Protein AF-A0A2D4NAU7-F1 (afdb_monomer_lite)

Organism: NCBI:txid129469

Radius of gyration: 19.24 Å; chains: 1; bounding box: 48×28×52 Å

Foldseek 3Di:
DVVVVVCVVVVPDDDPCNVVDDCVNDLADDLPPDPQLVVLLVVLVVVCVVVVHDDDDSVVVCVDPLNVQLSVLVRCCGNVHDDPVSVVSNVVSVCVSNVPPDD

Secondary structure (DSSP, 8-state):
-HHHHHHHHHTT---GGGGG--TTT-SS---TT-HHHHHHHHHHHHHHHHHTPPP--HHHHHHSHHHHHHHHHHHHHHHT---HHHHHHHHHHHHHHTT----

Sequence (103 aa):
MYLLTVLFHESWKMEPWEKEITEADMLEYVWENSVSERSALKTLLQIRAAEKAEEMSREELLASEVMQDYKKSVVLLKNEGETEKNLLAYKNSVKRLLNIQGL

pLDDT: mean 94.07, std 7.25, range [44.19, 98.31]

Structure (mmCIF, N/CA/C/O backbone):
data_AF-A0A2D4NAU7-F1
#
_entry.id   AF-A0A2D4NAU7-F1
#
loop_
_atom_site.group_PDB
_atom_site.id
_atom_site.type_symbol
_atom_site.label_atom_id
_atom_site.label_alt_id
_atom_site.label_comp_id
_atom_site.label_asym_id
_atom_site.label_entity_id
_atom_site.label_seq_id
_atom_site.pdbx_PDB_ins_code
_atom_site.Cartn_x
_atom_site.Cartn_y
_atom_site.Cartn_z
_atom_site.occupancy
_atom_site.B_iso_or_equiv
_atom_site.auth_seq_id
_atom_site.auth_comp_id
_atom_site.auth_asym_id
_atom_site.auth_atom_id
_atom_site.pdbx_PDB_model_num
ATOM 1 N N . MET A 1 1 ? 29.140 3.423 -29.238 1.00 80.38 1 MET A N 1
ATOM 2 C CA . MET A 1 1 ? 28.614 4.558 -28.445 1.00 80.38 1 MET A CA 1
ATOM 3 C C . MET A 1 1 ? 27.261 5.090 -28.894 1.00 80.38 1 MET A C 1
ATOM 5 O O . MET A 1 1 ? 26.572 5.636 -28.055 1.00 80.38 1 MET A O 1
ATOM 9 N N . TYR A 1 2 ? 26.820 4.856 -30.133 1.00 96.06 2 TYR A N 1
ATOM 10 C CA . TYR A 1 2 ? 25.512 5.315 -30.621 1.00 96.06 2 TYR A CA 1
ATOM 11 C C . TYR A 1 2 ? 24.299 4.870 -29.772 1.00 96.06 2 TYR A C 1
ATOM 13 O O . TYR A 1 2 ? 23.518 5.714 -29.353 1.00 96.06 2 TYR A O 1
ATOM 21 N N . LEU A 1 3 ? 24.160 3.572 -29.463 1.00 97.88 3 LEU A N 1
ATOM 22 C CA . LEU A 1 3 ? 22.960 3.046 -28.786 1.00 97.88 3 LEU A CA 1
ATOM 23 C C . LEU A 1 3 ? 22.719 3.647 -27.395 1.00 97.88 3 LEU A C 1
ATOM 25 O O . LEU A 1 3 ? 21.597 4.025 -27.083 1.00 97.88 3 LEU A O 1
ATOM 29 N N . LEU A 1 4 ? 23.771 3.783 -26.583 1.00 97.88 4 LEU A N 1
ATOM 30 C CA . LEU A 1 4 ? 23.663 4.402 -25.260 1.00 97.88 4 LEU A CA 1
ATOM 31 C C . LEU A 1 4 ? 23.215 5.866 -25.368 1.00 97.88 4 LEU A C 1
ATOM 33 O O . LEU A 1 4 ? 22.357 6.303 -24.611 1.00 97.88 4 LEU A O 1
ATOM 37 N N . THR A 1 5 ? 23.769 6.608 -26.330 1.00 97.75 5 THR A N 1
ATOM 38 C CA . THR A 1 5 ? 23.414 8.011 -26.565 1.00 97.75 5 THR A CA 1
ATOM 39 C C . THR A 1 5 ? 21.966 8.169 -27.020 1.00 97.75 5 THR A C 1
ATOM 41 O O . THR A 1 5 ? 21.303 9.101 -26.579 1.00 97.75 5 THR A O 1
ATOM 44 N N . VAL A 1 6 ? 21.458 7.282 -27.880 1.00 98.00 6 VAL A N 1
ATOM 45 C CA . VAL A 1 6 ? 20.051 7.328 -28.310 1.00 98.00 6 VAL A CA 1
ATOM 46 C C . VAL A 1 6 ? 19.124 7.008 -27.141 1.00 98.00 6 VAL A C 1
ATOM 48 O O . VAL A 1 6 ? 18.235 7.802 -26.859 1.00 98.00 6 VAL A O 1
ATOM 51 N N . LEU A 1 7 ? 19.375 5.916 -26.409 1.00 98.06 7 LEU A N 1
ATOM 52 C CA . LEU A 1 7 ? 18.565 5.542 -25.243 1.00 98.06 7 LEU A CA 1
ATOM 53 C C . LEU A 1 7 ? 18.521 6.657 -24.196 1.00 98.06 7 LEU A C 1
ATOM 55 O O . LEU A 1 7 ? 17.452 6.957 -23.680 1.00 98.06 7 LEU A O 1
ATOM 59 N N . PHE A 1 8 ? 19.662 7.297 -23.927 1.00 97.56 8 PHE A N 1
ATOM 60 C CA . PHE A 1 8 ? 19.725 8.418 -22.996 1.00 97.56 8 PHE A CA 1
ATOM 61 C C . PHE A 1 8 ? 18.875 9.606 -23.456 1.00 97.56 8 PHE A C 1
ATOM 63 O O . PHE A 1 8 ? 18.161 10.177 -22.651 1.00 97.56 8 PHE A O 1
ATOM 70 N N . HIS A 1 9 ? 18.924 10.009 -24.727 1.00 97.75 9 HIS A N 1
ATOM 71 C CA . HIS A 1 9 ? 18.120 11.154 -25.166 1.00 97.75 9 HIS A CA 1
ATOM 72 C C . HIS A 1 9 ? 16.626 10.833 -25.249 1.00 97.75 9 HIS A C 1
ATOM 74 O O . HIS A 1 9 ? 15.815 11.704 -24.945 1.00 97.75 9 HIS A O 1
ATOM 80 N N . GLU A 1 10 ? 16.261 9.615 -25.655 1.00 97.62 10 GLU A N 1
ATOM 81 C CA . GLU A 1 10 ? 14.855 9.211 -25.741 1.00 97.62 10 GLU A CA 1
ATOM 82 C C . GLU A 1 10 ? 14.232 8.991 -24.356 1.00 97.62 10 GLU A C 1
ATOM 84 O O . GLU A 1 10 ? 13.078 9.342 -24.169 1.00 97.62 10 GLU A O 1
ATOM 89 N N . SER A 1 11 ? 14.982 8.532 -23.344 1.00 96.75 11 SER A N 1
ATOM 90 C CA . SER A 1 11 ? 14.430 8.324 -21.992 1.00 96.75 11 SER A CA 1
ATOM 91 C C . SER A 1 11 ? 14.045 9.611 -21.250 1.00 96.75 11 SER A C 1
ATOM 93 O O . SER A 1 11 ? 13.439 9.542 -20.186 1.00 96.75 11 SER A O 1
ATOM 95 N N . TRP A 1 12 ? 14.469 10.779 -21.743 1.00 97.12 12 TRP A N 1
ATOM 96 C CA . TRP A 1 12 ? 14.134 12.090 -21.170 1.00 97.12 12 TRP A CA 1
ATOM 97 C C . TRP A 1 12 ? 12.997 12.797 -21.912 1.00 97.12 12 TRP A C 1
ATOM 99 O O . TRP A 1 12 ? 12.527 13.842 -21.456 1.00 97.12 12 TRP A O 1
ATOM 109 N N . LYS A 1 13 ? 12.571 12.268 -23.062 1.00 97.38 13 LYS A N 1
ATOM 110 C CA . LYS A 1 13 ? 11.409 12.775 -23.788 1.00 97.38 13 LYS A CA 1
ATOM 111 C C . LYS A 1 13 ? 10.183 12.038 -23.273 1.00 97.38 13 LYS A C 1
ATOM 113 O O . LYS A 1 13 ? 10.213 10.822 -23.181 1.00 97.38 13 LYS A O 1
ATOM 118 N N . MET A 1 14 ? 9.136 12.790 -22.945 1.00 96.88 14 MET A N 1
ATOM 119 C CA . MET A 1 14 ? 7.843 12.221 -22.581 1.00 96.88 14 MET A CA 1
ATOM 120 C C . MET A 1 14 ? 6.906 12.338 -23.775 1.00 96.88 14 MET A C 1
ATOM 122 O O . MET A 1 14 ? 6.549 13.445 -24.191 1.00 96.88 14 MET A O 1
ATOM 126 N N . GLU A 1 15 ? 6.495 11.200 -24.304 1.00 97.31 15 GLU A N 1
ATOM 127 C CA . GLU A 1 15 ? 5.540 11.123 -25.396 1.00 97.31 15 GLU A CA 1
ATOM 128 C C . GLU A 1 15 ? 4.087 11.174 -24.878 1.00 97.31 15 GLU A C 1
ATOM 130 O O . GLU A 1 15 ? 3.811 10.831 -23.725 1.00 97.31 15 GLU A O 1
ATOM 135 N N . PRO A 1 16 ? 3.103 11.590 -25.700 1.00 97.38 16 PRO A N 1
ATOM 136 C CA . PRO A 1 16 ? 1.713 11.721 -25.254 1.00 97.38 16 PRO A CA 1
ATOM 137 C C . PRO A 1 16 ? 1.105 10.435 -24.676 1.00 97.38 16 PRO A C 1
ATOM 139 O O . PRO A 1 16 ? 0.318 10.516 -23.732 1.00 97.38 16 PRO A O 1
ATOM 142 N N . TRP A 1 17 ? 1.485 9.275 -25.220 1.00 96.25 17 TRP A N 1
ATOM 143 C CA . TRP A 1 17 ? 0.973 7.962 -24.818 1.00 96.25 17 TRP A CA 1
ATOM 144 C C . TRP A 1 17 ? 1.501 7.501 -23.452 1.00 96.25 17 TRP A C 1
ATOM 146 O O . TRP A 1 17 ? 0.867 6.671 -22.812 1.00 96.25 17 TRP A O 1
ATOM 156 N N . GLU A 1 18 ? 2.598 8.067 -22.938 1.00 95.25 18 GLU A N 1
ATOM 157 C CA . GLU A 1 18 ? 3.102 7.730 -21.595 1.00 95.25 18 GLU A CA 1
ATOM 158 C C . GLU A 1 18 ? 2.131 8.155 -20.483 1.00 95.25 18 GLU A C 1
ATOM 160 O O . GLU A 1 18 ? 2.171 7.629 -19.373 1.00 95.25 18 GLU A O 1
ATOM 165 N N . LYS A 1 19 ? 1.198 9.068 -20.782 1.00 95.19 19 LYS A N 1
ATOM 166 C CA . LYS A 1 19 ? 0.108 9.446 -19.868 1.00 95.19 19 LYS A CA 1
ATOM 167 C C . LYS A 1 19 ? -0.983 8.382 -19.758 1.00 95.19 19 LYS A C 1
ATOM 169 O O . LYS A 1 19 ? -1.812 8.470 -18.858 1.00 95.19 19 LYS A O 1
ATOM 174 N N . GLU A 1 20 ? -1.004 7.417 -20.672 1.00 95.69 20 GLU A N 1
ATOM 175 C CA . GLU A 1 20 ? -1.960 6.308 -20.692 1.00 95.69 20 GLU A CA 1
ATOM 176 C C . GLU A 1 20 ? -1.471 5.107 -19.862 1.00 95.69 20 GLU A C 1
ATOM 178 O O . GLU A 1 20 ? -2.135 4.073 -19.840 1.00 95.69 20 GLU A O 1
ATOM 183 N N . ILE A 1 21 ? -0.334 5.245 -19.161 1.00 93.31 21 ILE A N 1
ATOM 184 C CA . ILE A 1 21 ? 0.220 4.219 -18.275 1.00 93.31 21 ILE A CA 1
ATOM 185 C C . ILE A 1 21 ? -0.805 3.784 -17.219 1.00 93.31 21 ILE A C 1
ATOM 187 O O . ILE A 1 21 ? -1.436 4.605 -16.545 1.00 93.31 21 ILE A O 1
ATOM 191 N N . THR A 1 22 ? -0.981 2.475 -17.073 1.00 92.81 22 THR A N 1
ATOM 192 C CA . THR A 1 22 ? -1.928 1.890 -16.121 1.00 92.81 22 THR A CA 1
ATOM 193 C C . THR A 1 22 ? -1.222 1.413 -14.854 1.00 92.81 22 THR A C 1
ATOM 195 O O . THR A 1 22 ? -0.002 1.275 -14.812 1.00 92.81 22 THR A O 1
ATOM 198 N N . GLU A 1 23 ? -1.988 1.097 -13.803 1.00 90.56 23 GLU A N 1
ATOM 199 C CA . GLU A 1 23 ? -1.434 0.502 -12.574 1.00 90.56 23 GLU A CA 1
ATOM 200 C C . GLU A 1 23 ? -0.668 -0.810 -12.841 1.00 90.56 23 GLU A C 1
ATOM 202 O O . GLU A 1 23 ? 0.246 -1.140 -12.092 1.00 90.56 23 GLU A O 1
ATOM 207 N N . ALA A 1 24 ? -1.016 -1.550 -13.901 1.00 92.19 24 ALA A N 1
ATOM 208 C CA . ALA A 1 24 ? -0.353 -2.802 -14.266 1.00 92.19 24 ALA A CA 1
ATOM 209 C C . ALA A 1 24 ? 1.009 -2.595 -14.954 1.00 92.19 24 ALA A C 1
ATOM 211 O O . ALA A 1 24 ? 1.827 -3.513 -14.958 1.00 92.19 24 ALA A O 1
ATOM 212 N N . ASP A 1 25 ? 1.247 -1.408 -15.514 1.00 94.12 25 ASP A N 1
ATOM 213 C CA . ASP A 1 25 ? 2.499 -1.044 -16.185 1.00 94.12 25 ASP A CA 1
ATOM 214 C C . ASP A 1 25 ? 3.533 -0.463 -15.203 1.00 94.12 25 ASP A C 1
ATOM 216 O O . ASP A 1 25 ? 4.715 -0.339 -15.530 1.00 94.12 25 ASP A O 1
ATOM 220 N N . MET A 1 26 ? 3.098 -0.092 -13.994 1.00 93.12 26 MET A N 1
ATOM 221 C CA . MET A 1 26 ? 3.962 0.492 -12.971 1.00 93.12 26 MET A CA 1
ATOM 222 C C . MET A 1 26 ? 4.958 -0.542 -12.436 1.00 93.12 26 MET A C 1
ATOM 224 O O . MET A 1 26 ? 4.582 -1.614 -11.965 1.00 93.12 26 MET A O 1
ATOM 228 N N . LEU A 1 27 ? 6.244 -0.183 -12.450 1.00 93.25 27 LEU A N 1
ATOM 229 C CA . LEU A 1 27 ? 7.318 -1.014 -11.892 1.00 93.25 27 LEU A CA 1
ATOM 230 C C . LEU A 1 27 ? 7.285 -1.077 -10.362 1.00 93.25 27 LEU A C 1
ATOM 232 O O . LEU A 1 27 ? 7.764 -2.042 -9.769 1.00 93.25 27 LEU A O 1
ATOM 236 N N . GLU A 1 28 ? 6.729 -0.046 -9.733 1.00 95.50 28 GLU A N 1
ATOM 237 C CA . GLU A 1 28 ? 6.583 0.051 -8.290 1.00 95.50 28 GLU A CA 1
ATOM 238 C C . GLU A 1 28 ? 5.114 0.208 -7.925 1.00 95.50 28 GLU A C 1
ATOM 240 O O . GLU A 1 28 ? 4.346 0.930 -8.562 1.00 95.50 28 GLU A O 1
ATOM 245 N N . TYR A 1 29 ? 4.727 -0.439 -6.837 1.00 97.12 29 TYR A N 1
ATOM 246 C CA . TYR A 1 29 ? 3.451 -0.203 -6.202 1.00 97.12 29 TYR A CA 1
ATOM 247 C C . TYR A 1 29 ? 3.423 1.189 -5.571 1.00 97.12 29 TYR A C 1
ATOM 249 O O . TYR A 1 29 ? 4.205 1.500 -4.665 1.00 97.12 29 TYR A O 1
ATOM 257 N N . VAL A 1 30 ? 2.453 1.988 -6.008 1.00 96.31 30 VAL A N 1
ATOM 258 C CA . VAL A 1 30 ? 2.117 3.294 -5.440 1.00 96.31 30 VAL A CA 1
ATOM 259 C C . VAL A 1 30 ? 0.907 3.135 -4.523 1.00 96.31 30 VAL A C 1
ATOM 261 O O . VAL A 1 30 ? -0.087 2.496 -4.867 1.00 96.31 30 VAL A O 1
ATOM 264 N N . TRP A 1 31 ? 0.996 3.688 -3.315 1.00 96.94 31 TRP A N 1
ATOM 265 C CA . TRP A 1 31 ? -0.062 3.551 -2.316 1.00 96.94 31 TRP A CA 1
ATOM 266 C C . TRP A 1 31 ? -1.266 4.448 -2.614 1.00 96.94 31 TRP A C 1
ATOM 268 O O . TRP A 1 31 ? -2.410 4.046 -2.402 1.00 96.94 31 TRP A O 1
ATOM 278 N N . GLU A 1 32 ? -1.004 5.664 -3.073 1.00 95.12 32 GLU A N 1
ATOM 279 C CA . GLU A 1 32 ? -1.993 6.708 -3.299 1.00 95.12 32 GLU A CA 1
ATOM 280 C C . GLU A 1 32 ? -3.022 6.274 -4.352 1.00 95.12 32 GLU A C 1
ATOM 282 O O . GLU A 1 32 ? -2.668 5.826 -5.439 1.00 95.12 32 GLU A O 1
ATOM 287 N N . ASN A 1 33 ? -4.310 6.408 -4.028 1.00 91.69 33 ASN A N 1
ATOM 288 C CA . ASN A 1 33 ? -5.458 5.971 -4.839 1.00 91.69 33 ASN A CA 1
ATOM 289 C C . ASN A 1 33 ? -5.554 4.451 -5.084 1.00 91.69 33 ASN A C 1
ATOM 291 O O . ASN A 1 33 ? -6.475 3.984 -5.769 1.00 91.69 33 ASN A O 1
ATOM 295 N N . SER A 1 34 ? -4.687 3.657 -4.454 1.00 96.06 34 SER A N 1
ATOM 296 C CA . SER A 1 34 ? -4.706 2.202 -4.576 1.00 96.06 34 SER A CA 1
ATOM 297 C C . SER A 1 34 ? -5.990 1.576 -4.017 1.00 96.06 34 SER A C 1
ATOM 299 O O . SER A 1 34 ? -6.765 2.168 -3.252 1.00 96.06 34 SER A O 1
ATOM 301 N N . VAL A 1 35 ? -6.225 0.316 -4.383 1.00 96.31 35 VAL A N 1
ATOM 3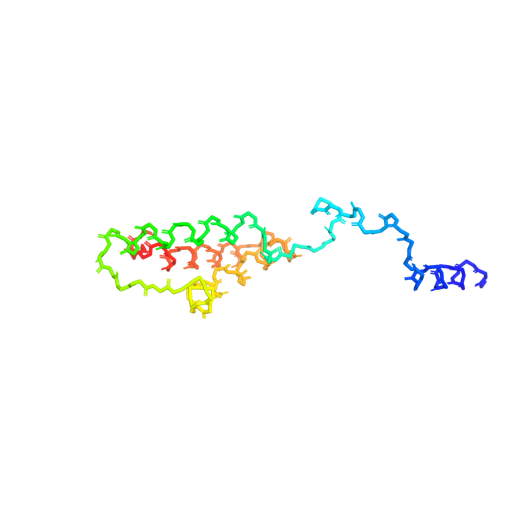02 C CA . VAL A 1 35 ? -7.309 -0.494 -3.805 1.00 96.31 35 VAL A CA 1
ATOM 303 C C . VAL A 1 35 ? -7.111 -0.689 -2.296 1.00 96.31 35 VAL A C 1
ATOM 305 O O . VAL A 1 35 ? -8.088 -0.667 -1.541 1.00 96.31 35 VAL A O 1
ATOM 308 N N . SER A 1 36 ? -5.863 -0.833 -1.841 1.00 97.19 36 SER A N 1
ATOM 309 C CA . SER A 1 36 ? -5.531 -1.042 -0.427 1.00 97.19 36 SER A CA 1
ATOM 310 C C . SER A 1 36 ? -5.868 0.177 0.430 1.00 97.19 36 SER A C 1
ATOM 312 O O . SER A 1 36 ? -6.465 0.008 1.492 1.00 97.19 36 SER A O 1
ATOM 314 N N . GLU A 1 37 ? -5.554 1.391 -0.042 1.00 97.62 37 GLU A N 1
ATOM 315 C CA . GLU A 1 37 ? -5.905 2.642 0.647 1.00 97.62 37 GLU A CA 1
ATOM 316 C C . GLU A 1 37 ? -7.422 2.753 0.824 1.00 97.62 37 GLU A C 1
ATOM 318 O O . GLU A 1 37 ? -7.920 2.901 1.942 1.00 97.62 37 GLU A O 1
ATOM 323 N N . ARG A 1 38 ? -8.168 2.615 -0.279 1.00 97.06 38 ARG A N 1
ATOM 324 C CA . ARG A 1 38 ? -9.634 2.727 -0.282 1.00 97.06 38 ARG A CA 1
ATOM 325 C C . ARG A 1 38 ? -10.290 1.695 0.632 1.00 97.06 38 ARG A C 1
ATOM 327 O O . ARG A 1 38 ? -11.234 2.020 1.353 1.00 97.06 38 ARG A O 1
ATOM 334 N N . SER A 1 39 ? -9.782 0.465 0.621 1.00 97.19 39 SER A N 1
ATOM 335 C CA . SER A 1 39 ? -10.305 -0.621 1.453 1.00 97.19 39 SER A CA 1
ATOM 336 C C . SER A 1 39 ? -10.029 -0.379 2.937 1.00 97.19 39 SER A C 1
ATOM 338 O O . SER A 1 39 ? -10.946 -0.493 3.747 1.00 97.19 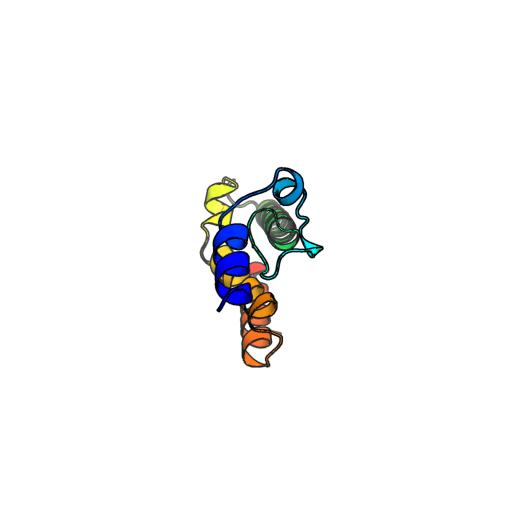39 SER A O 1
ATOM 340 N N . ALA A 1 40 ? -8.804 0.012 3.299 1.00 96.62 40 ALA A N 1
ATOM 341 C CA . ALA A 1 40 ? -8.443 0.304 4.685 1.00 96.62 40 ALA A CA 1
ATOM 342 C C . ALA A 1 40 ? -9.221 1.502 5.245 1.00 96.62 40 ALA A C 1
ATOM 344 O O . ALA A 1 40 ? -9.750 1.420 6.353 1.00 96.62 40 ALA A O 1
ATOM 345 N N . LEU A 1 41 ? -9.362 2.578 4.462 1.00 96.12 41 LEU A N 1
ATOM 346 C CA . LEU A 1 41 ? -10.175 3.737 4.836 1.00 96.12 41 LEU A CA 1
ATOM 347 C C . LEU A 1 41 ? -11.629 3.349 5.104 1.00 96.12 41 LEU A C 1
ATOM 349 O O . LEU A 1 41 ? -12.180 3.703 6.145 1.00 96.12 41 LEU A O 1
ATOM 353 N N . LYS A 1 42 ? -12.242 2.586 4.193 1.00 95.88 42 LYS A N 1
ATOM 354 C CA . LYS A 1 42 ? -13.621 2.115 4.356 1.00 95.88 42 LYS A CA 1
ATOM 355 C C . LYS A 1 42 ? -13.788 1.292 5.635 1.00 95.88 42 LYS A C 1
ATOM 357 O O . LYS A 1 42 ? -14.748 1.508 6.369 1.00 95.88 42 LYS A O 1
ATOM 362 N N . THR A 1 43 ? -12.861 0.378 5.910 1.00 95.44 43 THR A N 1
ATOM 363 C CA . THR A 1 43 ? -12.897 -0.460 7.115 1.00 95.44 43 THR A CA 1
ATOM 364 C C . THR A 1 43 ? -12.760 0.371 8.391 1.00 95.44 43 THR A C 1
ATOM 366 O O . THR A 1 43 ? -13.548 0.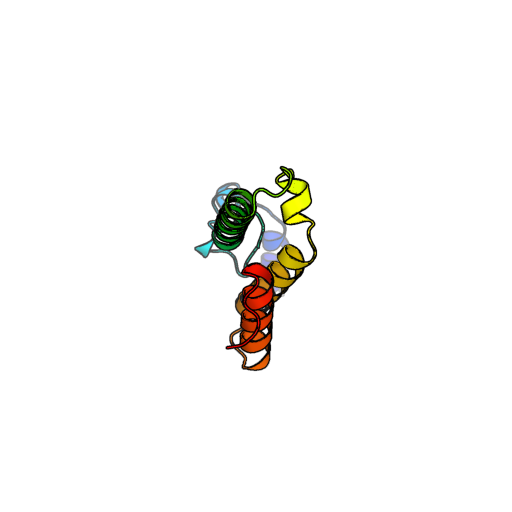189 9.314 1.00 95.44 43 THR A O 1
ATOM 369 N N . LEU A 1 44 ? -11.826 1.326 8.440 1.00 93.81 44 LEU A N 1
ATOM 370 C CA . LEU A 1 44 ? -11.655 2.202 9.606 1.00 93.81 44 LEU A CA 1
ATOM 371 C C . LEU A 1 44 ? -12.889 3.065 9.878 1.00 93.81 44 LEU A C 1
ATOM 373 O O . LEU A 1 44 ? -13.294 3.204 11.031 1.00 93.81 44 LEU A O 1
ATOM 377 N N . LEU A 1 45 ? -13.518 3.604 8.829 1.00 93.00 45 LEU A N 1
ATOM 378 C CA . LEU A 1 45 ? -14.772 4.350 8.961 1.00 93.00 45 LEU A CA 1
ATOM 379 C C . LEU A 1 45 ? -15.883 3.480 9.565 1.00 93.00 45 LEU A C 1
ATOM 381 O O . LEU A 1 45 ? -16.610 3.933 10.446 1.00 93.00 45 LEU A O 1
ATOM 385 N N . GLN A 1 46 ? -15.990 2.218 9.139 1.00 93.19 46 GLN A N 1
ATOM 386 C CA . GLN A 1 46 ? -16.976 1.280 9.683 1.00 93.19 46 GLN A CA 1
ATOM 387 C C . GLN A 1 46 ? -16.704 0.913 11.145 1.00 93.19 46 GLN A C 1
ATOM 389 O O . GLN A 1 46 ? -17.641 0.901 11.942 1.00 93.19 46 GLN A O 1
ATOM 394 N N . ILE A 1 47 ? -15.444 0.647 11.507 1.00 91.44 47 ILE A N 1
ATOM 395 C CA . ILE A 1 47 ? -15.047 0.352 12.894 1.00 91.44 47 ILE A CA 1
ATOM 396 C C . ILE A 1 47 ? -15.441 1.515 13.805 1.00 91.44 47 ILE A C 1
ATOM 398 O O . ILE A 1 47 ? -16.120 1.320 14.808 1.00 91.44 47 ILE A O 1
ATOM 402 N N . ARG A 1 48 ? -15.108 2.744 13.410 1.00 90.31 48 ARG A N 1
ATOM 403 C CA . ARG A 1 48 ? -15.403 3.937 14.210 1.00 90.31 48 ARG A CA 1
ATOM 404 C C . ARG A 1 48 ? -16.887 4.227 14.347 1.00 90.31 48 ARG A C 1
ATOM 406 O O . ARG A 1 48 ? -17.335 4.590 15.433 1.00 90.31 48 ARG A O 1
ATOM 413 N N . ALA A 1 49 ? -17.654 4.019 13.278 1.00 91.06 49 ALA A N 1
ATOM 414 C CA . ALA A 1 49 ? -19.107 4.109 13.336 1.00 91.06 49 ALA A CA 1
ATOM 415 C C . ALA A 1 49 ? -19.698 3.082 14.321 1.00 91.06 49 ALA A C 1
ATOM 417 O O . ALA A 1 49 ? -20.607 3.413 15.082 1.00 91.06 49 ALA A O 1
ATOM 418 N N . ALA A 1 50 ? -19.161 1.855 14.356 1.00 91.88 50 ALA A N 1
ATOM 419 C CA . ALA A 1 50 ? -19.576 0.827 15.311 1.00 91.88 50 ALA A CA 1
ATOM 420 C C . ALA A 1 50 ? -19.179 1.170 16.761 1.00 91.88 50 ALA A C 1
ATOM 422 O O . ALA A 1 50 ? -19.951 0.919 17.687 1.00 91.88 50 ALA A O 1
ATOM 423 N N . GLU A 1 51 ? -18.015 1.792 16.956 1.00 90.94 51 GLU A N 1
ATOM 424 C CA . GLU A 1 51 ? -17.506 2.242 18.259 1.00 90.94 51 GLU A CA 1
ATOM 425 C C . GLU A 1 51 ? -18.141 3.556 18.751 1.00 90.94 51 GLU A C 1
ATOM 427 O O . GLU A 1 51 ? -17.890 3.965 19.883 1.00 90.94 51 GLU A O 1
ATOM 432 N N . LYS A 1 52 ? -18.987 4.212 17.937 1.00 90.56 52 LYS A N 1
ATOM 433 C CA . LYS A 1 52 ? -19.535 5.559 18.197 1.00 90.56 52 LYS A CA 1
ATOM 434 C C . LYS A 1 52 ? -18.438 6.596 18.487 1.00 90.56 52 LYS A C 1
ATOM 436 O O . LYS A 1 52 ? -18.628 7.490 19.311 1.00 90.56 52 LYS A O 1
ATOM 441 N N . ALA A 1 53 ? -17.289 6.446 17.830 1.00 86.56 53 ALA A N 1
ATOM 442 C CA . ALA A 1 53 ? -16.185 7.390 17.921 1.00 86.56 53 ALA A CA 1
ATOM 443 C C . ALA A 1 53 ? -16.523 8.707 17.200 1.00 86.56 53 ALA A C 1
ATOM 445 O O . ALA A 1 53 ? -17.418 8.755 16.354 1.00 86.56 53 ALA A O 1
ATOM 446 N N . GLU A 1 54 ? -15.792 9.769 17.534 1.00 86.94 54 GLU A N 1
ATOM 447 C CA . GLU A 1 54 ? -15.931 11.073 16.884 1.00 86.94 54 GLU A CA 1
ATOM 448 C C . GLU A 1 54 ? -15.610 10.982 15.383 1.00 86.94 54 GLU A C 1
ATOM 450 O O . GLU A 1 54 ? -14.727 10.222 14.958 1.00 86.94 54 GLU A O 1
ATOM 455 N N . GLU A 1 55 ? -16.355 11.735 14.571 1.00 84.69 55 GLU A N 1
ATOM 456 C CA . GLU A 1 55 ? -16.086 11.819 13.139 1.00 84.69 55 GLU A CA 1
ATOM 457 C C . GLU A 1 55 ? -14.702 12.431 12.919 1.00 84.69 55 GLU A C 1
ATOM 459 O O . GLU A 1 55 ? -14.384 13.495 13.441 1.00 84.69 55 GLU A O 1
ATOM 464 N N . MET A 1 56 ? -13.875 11.750 12.127 1.00 88.00 56 MET A N 1
ATOM 465 C CA . MET A 1 56 ? -12.604 12.293 11.658 1.00 88.00 56 MET A CA 1
ATOM 466 C C . MET A 1 56 ? -12.636 12.399 10.144 1.00 88.00 56 MET A C 1
ATOM 468 O O . MET A 1 56 ? -13.239 11.570 9.453 1.00 88.00 56 MET A O 1
ATOM 472 N N . SER A 1 57 ? -11.949 13.412 9.637 1.00 91.19 57 SER A N 1
ATOM 473 C CA . SER A 1 57 ? -11.789 13.618 8.206 1.00 91.19 57 SER A CA 1
ATOM 474 C C . SER A 1 57 ? -10.970 12.493 7.567 1.00 91.19 57 SER A C 1
ATOM 476 O O . SER A 1 57 ? -10.229 11.749 8.226 1.00 91.19 57 SER A O 1
ATOM 478 N N . ARG A 1 58 ? -11.085 12.367 6.241 1.00 90.31 58 ARG A N 1
ATOM 479 C CA . ARG A 1 58 ? -10.292 11.403 5.469 1.00 90.31 58 ARG A CA 1
ATOM 480 C C . ARG A 1 58 ? -8.798 11.664 5.655 1.00 90.31 58 ARG A C 1
ATOM 482 O O . ARG A 1 58 ? -8.025 10.719 5.781 1.00 90.31 58 ARG A O 1
ATOM 489 N N . GLU A 1 59 ? -8.405 12.929 5.668 1.00 92.75 59 GLU A N 1
ATOM 490 C CA . GLU A 1 59 ? -7.025 13.388 5.771 1.00 92.75 59 GLU A CA 1
ATOM 491 C C . GLU A 1 59 ? -6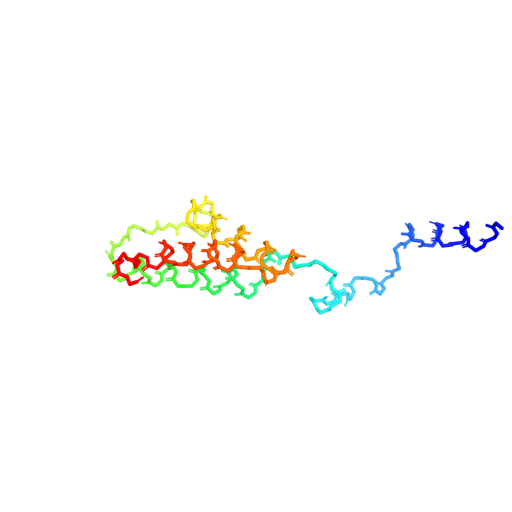.418 12.991 7.119 1.00 92.75 59 GLU A C 1
ATOM 493 O O . GLU A 1 59 ? -5.309 12.463 7.167 1.00 92.75 59 GLU A O 1
ATOM 498 N N . GLU A 1 60 ? -7.169 13.153 8.209 1.00 93.44 60 GLU A N 1
ATOM 499 C CA . GLU A 1 60 ? -6.720 12.747 9.541 1.00 93.44 60 GLU A CA 1
ATOM 500 C C . GLU A 1 60 ? -6.619 11.222 9.679 1.00 93.44 60 GLU A C 1
ATOM 502 O O . GLU A 1 60 ? -5.676 10.711 10.285 1.00 93.44 60 GLU A O 1
ATOM 507 N N . LEU A 1 61 ? -7.558 10.470 9.092 1.00 93.12 61 LEU A N 1
ATOM 508 C CA . LEU A 1 61 ? -7.485 9.006 9.046 1.00 93.12 61 LEU A CA 1
ATOM 509 C C . LEU A 1 61 ? -6.263 8.528 8.260 1.00 93.12 61 LEU A C 1
ATOM 511 O O . LEU A 1 61 ? -5.565 7.615 8.705 1.00 93.12 61 LEU A O 1
ATOM 515 N N . LEU A 1 62 ? -5.979 9.159 7.119 1.00 94.00 62 LEU A N 1
ATOM 516 C CA . LEU A 1 62 ? -4.786 8.882 6.325 1.00 94.00 62 LEU A CA 1
ATOM 517 C C . LEU A 1 62 ? -3.499 9.219 7.082 1.00 94.00 62 LEU A C 1
ATOM 519 O O . LEU A 1 62 ? -2.533 8.464 6.989 1.00 94.00 62 LEU A O 1
ATOM 523 N N . ALA A 1 63 ? -3.486 10.308 7.850 1.00 94.94 63 ALA A N 1
ATOM 524 C CA . ALA A 1 63 ? -2.342 10.732 8.654 1.00 94.94 63 ALA A CA 1
ATOM 525 C C . ALA A 1 63 ? -2.158 9.926 9.954 1.00 94.94 63 ALA A C 1
ATOM 527 O O . ALA A 1 63 ? -1.117 10.046 10.599 1.00 94.94 63 ALA A O 1
ATOM 528 N N . SER A 1 64 ? -3.137 9.106 10.348 1.00 95.19 64 SER A N 1
ATOM 529 C CA . SER A 1 64 ? -3.058 8.309 11.575 1.00 95.19 64 SER A CA 1
ATOM 530 C C . SER A 1 64 ? -1.888 7.317 11.549 1.00 95.19 64 SER A C 1
ATOM 532 O O . SER A 1 64 ? -1.593 6.703 10.521 1.00 95.19 64 SER A O 1
ATOM 534 N N . GLU A 1 65 ? -1.246 7.111 12.702 1.00 95.88 65 GLU A N 1
ATOM 535 C CA . GLU A 1 65 ? -0.108 6.188 12.850 1.00 95.88 65 GLU A CA 1
ATOM 536 C C . GLU A 1 65 ? -0.451 4.774 12.358 1.00 95.88 65 GLU A C 1
ATOM 538 O O . GLU A 1 65 ? 0.306 4.151 11.618 1.00 95.88 65 GLU A O 1
ATOM 543 N N . VAL A 1 66 ? -1.649 4.301 12.700 1.00 95.06 66 VAL A N 1
ATOM 544 C CA . VAL A 1 66 ? -2.147 2.976 12.324 1.00 95.06 66 VAL A CA 1
ATOM 545 C C . VAL A 1 66 ? -2.268 2.824 10.803 1.00 95.06 66 VAL A C 1
ATOM 547 O O . VAL A 1 66 ? -1.920 1.773 10.260 1.00 95.06 66 VAL A O 1
ATOM 550 N N . MET A 1 67 ? -2.714 3.873 10.100 1.00 96.56 67 MET A N 1
ATOM 551 C CA . MET A 1 67 ? -2.766 3.871 8.637 1.00 96.56 67 MET A CA 1
ATOM 552 C C . MET A 1 67 ? -1.369 3.939 8.021 1.00 96.56 67 MET A C 1
ATOM 554 O O . MET A 1 67 ? -1.093 3.216 7.065 1.00 96.56 67 MET A O 1
ATOM 558 N N . GLN A 1 68 ? -0.476 4.771 8.562 1.00 97.94 68 GLN A N 1
ATOM 559 C CA . GLN A 1 68 ? 0.893 4.890 8.053 1.00 97.94 68 GLN A CA 1
ATOM 560 C C . GLN A 1 68 ? 1.677 3.584 8.203 1.00 97.94 68 GLN A C 1
ATOM 562 O O . GLN A 1 68 ? 2.384 3.173 7.281 1.00 97.94 68 GLN A O 1
ATOM 567 N N . ASP A 1 69 ? 1.491 2.879 9.315 1.00 97.50 69 ASP A N 1
ATOM 568 C CA . ASP A 1 69 ? 2.109 1.577 9.541 1.00 97.50 69 ASP A CA 1
ATOM 569 C C . ASP A 1 69 ? 1.591 0.513 8.572 1.00 97.50 69 ASP A C 1
ATOM 571 O O . ASP A 1 69 ? 2.377 -0.268 8.023 1.00 97.50 69 ASP A O 1
ATOM 575 N N . TYR A 1 70 ? 0.280 0.501 8.319 1.00 98.19 70 TYR A N 1
ATOM 576 C CA . TYR A 1 70 ? -0.316 -0.380 7.319 1.00 98.19 70 TYR A CA 1
ATOM 577 C C . TYR A 1 70 ? 0.206 -0.058 5.914 1.00 98.19 70 TYR A C 1
ATOM 579 O O . TYR A 1 70 ? 0.748 -0.950 5.256 1.00 98.19 70 TYR A O 1
ATOM 587 N N . LYS A 1 71 ? 0.157 1.218 5.499 1.00 98.25 71 LYS A N 1
ATOM 588 C CA . LYS A 1 71 ? 0.717 1.719 4.232 1.00 98.25 71 LYS A CA 1
ATOM 589 C C . LYS A 1 71 ? 2.151 1.241 4.038 1.00 98.25 71 LYS A C 1
ATOM 591 O O . LYS A 1 71 ? 2.458 0.614 3.025 1.00 98.25 71 LYS A O 1
ATOM 596 N N . LYS A 1 72 ? 3.024 1.499 5.016 1.00 98.31 72 LYS A N 1
ATOM 597 C CA . LYS A 1 72 ? 4.441 1.126 4.952 1.00 98.31 72 LYS A CA 1
ATOM 598 C C . LYS A 1 72 ? 4.613 -0.377 4.762 1.00 98.31 72 LYS A C 1
ATOM 600 O O . LYS A 1 72 ? 5.412 -0.794 3.931 1.00 98.31 72 LYS A O 1
ATOM 605 N N . SER A 1 73 ? 3.855 -1.189 5.498 1.00 98.25 73 SER A N 1
ATOM 606 C CA . SER A 1 73 ? 3.943 -2.646 5.381 1.00 98.25 73 SER A CA 1
ATOM 607 C C . SER A 1 73 ? 3.497 -3.170 4.011 1.00 98.25 73 SER A C 1
ATOM 609 O O . SER A 1 73 ? 4.133 -4.074 3.476 1.00 98.25 73 SER A O 1
ATOM 611 N N . VAL A 1 74 ? 2.457 -2.576 3.414 1.00 98.25 74 VAL A N 1
ATOM 612 C CA . VAL A 1 74 ? 1.960 -2.951 2.082 1.00 98.25 74 VAL A CA 1
ATOM 613 C C . VAL A 1 74 ? 2.958 -2.565 0.999 1.00 98.25 74 VAL A C 1
ATOM 615 O O . VAL A 1 74 ? 3.257 -3.388 0.139 1.00 98.25 74 VAL A O 1
ATOM 618 N N . VAL A 1 75 ? 3.496 -1.343 1.055 1.00 98.12 75 VAL A N 1
ATOM 619 C CA . VAL A 1 75 ? 4.502 -0.867 0.093 1.00 98.12 75 VAL A CA 1
ATOM 620 C C . VAL A 1 75 ? 5.748 -1.752 0.145 1.00 98.12 75 VAL A C 1
ATOM 622 O O . VAL A 1 75 ? 6.202 -2.216 -0.897 1.00 98.12 75 VAL A O 1
ATOM 625 N N . LEU A 1 76 ? 6.246 -2.067 1.347 1.00 97.88 76 LEU A N 1
ATOM 626 C CA . LEU A 1 76 ? 7.367 -2.997 1.526 1.00 97.88 76 LEU A CA 1
ATOM 627 C C . LEU A 1 76 ? 7.059 -4.376 0.935 1.00 97.88 76 LEU A C 1
ATOM 629 O O . LEU A 1 76 ? 7.866 -4.919 0.189 1.00 97.88 76 LEU A O 1
ATOM 633 N N . LEU A 1 77 ? 5.884 -4.937 1.232 1.00 97.94 77 LEU A N 1
ATOM 634 C CA . LEU A 1 77 ? 5.494 -6.256 0.737 1.00 97.94 77 LEU A CA 1
ATOM 635 C C . LEU A 1 77 ? 5.414 -6.302 -0.796 1.00 97.94 77 LEU A C 1
ATOM 637 O O . LEU A 1 77 ? 5.823 -7.289 -1.401 1.00 97.94 77 LEU A O 1
ATOM 641 N N . LYS A 1 78 ? 4.885 -5.245 -1.422 1.00 97.19 78 LYS A N 1
ATOM 642 C CA . LYS A 1 78 ? 4.691 -5.179 -2.874 1.00 97.19 78 LYS A CA 1
ATOM 643 C C . LYS A 1 78 ? 5.974 -4.876 -3.644 1.00 97.19 78 LYS A C 1
ATOM 645 O O . LYS A 1 78 ? 6.169 -5.474 -4.695 1.00 97.19 78 LYS A O 1
ATOM 650 N N . ASN A 1 79 ? 6.833 -4.000 -3.122 1.00 97.69 79 ASN A N 1
ATOM 651 C CA . ASN A 1 79 ? 8.026 -3.537 -3.839 1.00 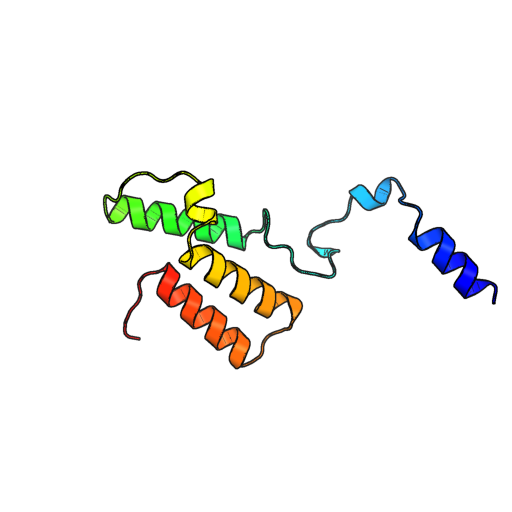97.69 79 ASN A CA 1
ATOM 652 C C . ASN A 1 79 ? 9.279 -4.345 -3.496 1.00 97.69 79 ASN A C 1
ATOM 654 O O . ASN A 1 79 ? 10.093 -4.614 -4.372 1.00 97.69 79 ASN A O 1
ATOM 658 N N . GLU A 1 80 ? 9.438 -4.760 -2.236 1.00 96.75 80 GLU A N 1
ATOM 659 C CA . GLU A 1 80 ? 10.605 -5.537 -1.784 1.00 96.75 80 GLU A CA 1
ATOM 660 C C . GLU A 1 80 ? 10.327 -7.048 -1.723 1.00 96.75 80 GLU A C 1
ATOM 662 O O . GLU A 1 80 ? 11.242 -7.848 -1.525 1.00 96.75 80 GLU A O 1
ATOM 667 N N . GLY A 1 81 ? 9.067 -7.449 -1.907 1.00 95.75 81 GLY A N 1
ATOM 668 C CA . GLY A 1 81 ? 8.645 -8.840 -2.015 1.00 95.75 81 GLY A CA 1
ATOM 669 C C . GLY A 1 81 ? 8.222 -9.504 -0.702 1.00 95.75 81 GLY A C 1
ATOM 670 O O . GLY A 1 81 ? 8.313 -8.961 0.407 1.00 95.75 81 GLY A O 1
ATOM 671 N N . GLU A 1 82 ? 7.740 -10.738 -0.851 1.00 96.88 82 GLU A N 1
ATOM 672 C CA . GLU A 1 82 ? 7.150 -11.548 0.216 1.00 96.88 82 GLU A CA 1
ATOM 673 C C . GLU A 1 82 ? 8.216 -12.296 1.024 1.00 96.88 82 GLU A C 1
ATOM 675 O O . GLU A 1 82 ? 8.466 -13.486 0.845 1.00 96.88 82 GLU A O 1
ATOM 680 N N . THR A 1 83 ? 8.859 -11.585 1.948 1.00 97.75 83 THR A N 1
ATOM 681 C CA . THR A 1 83 ? 9.735 -12.195 2.959 1.00 97.75 83 THR A CA 1
ATOM 682 C C . THR A 1 83 ? 8.970 -12.462 4.256 1.00 97.75 83 THR A C 1
ATOM 684 O O . THR A 1 83 ? 7.981 -11.788 4.549 1.00 97.75 83 THR A O 1
ATOM 687 N N . GLU A 1 84 ? 9.447 -13.393 5.091 1.00 97.81 84 GLU A N 1
ATOM 688 C CA . GLU A 1 84 ? 8.846 -13.665 6.411 1.00 97.81 84 GLU A CA 1
ATOM 689 C C . GLU A 1 84 ? 8.735 -12.389 7.261 1.00 97.81 84 GLU A C 1
ATOM 691 O O . GLU A 1 84 ? 7.696 -12.109 7.859 1.00 97.81 84 GLU A O 1
ATOM 696 N N . LYS A 1 85 ? 9.783 -11.558 7.242 1.00 97.81 85 LYS A N 1
ATOM 697 C CA . LYS A 1 85 ? 9.811 -10.257 7.915 1.00 97.81 85 LYS A CA 1
ATOM 698 C C . LYS A 1 85 ? 8.715 -9.321 7.394 1.00 97.81 85 LYS A C 1
ATOM 700 O O . LYS A 1 85 ? 8.016 -8.707 8.202 1.00 97.81 85 LYS A O 1
ATOM 705 N N . ASN A 1 86 ? 8.561 -9.205 6.074 1.00 98.06 86 ASN A N 1
ATOM 706 C CA . ASN A 1 86 ? 7.582 -8.303 5.460 1.00 98.06 86 ASN A CA 1
ATOM 707 C C . ASN A 1 86 ? 6.148 -8.783 5.716 1.00 98.06 86 ASN A C 1
ATOM 709 O O . ASN A 1 86 ? 5.286 -7.983 6.078 1.00 98.06 86 ASN A O 1
ATOM 713 N N . LEU A 1 87 ? 5.910 -10.095 5.636 1.00 98.19 87 LEU A N 1
ATOM 714 C CA . LEU A 1 87 ? 4.630 -10.710 5.988 1.00 98.19 87 LEU A CA 1
ATOM 715 C C . LEU A 1 87 ? 4.285 -10.503 7.467 1.00 98.19 87 LEU A C 1
ATOM 717 O O . LEU A 1 87 ? 3.140 -10.186 7.794 1.00 98.19 87 LEU A O 1
ATOM 721 N N . LEU A 1 88 ? 5.263 -10.626 8.368 1.00 97.56 88 LEU A N 1
ATOM 722 C CA . LEU A 1 88 ? 5.061 -10.378 9.794 1.00 97.56 88 LEU A CA 1
ATOM 723 C C . LEU A 1 88 ? 4.756 -8.898 10.076 1.00 97.56 88 LEU A C 1
ATOM 725 O O . LEU A 1 88 ? 3.857 -8.598 10.864 1.00 97.56 88 LEU A O 1
ATOM 729 N N . ALA A 1 89 ? 5.455 -7.971 9.414 1.00 97.62 89 ALA A N 1
ATOM 730 C CA . ALA A 1 89 ? 5.181 -6.538 9.510 1.00 97.62 89 ALA A CA 1
ATOM 731 C C . ALA A 1 89 ? 3.763 -6.202 9.019 1.00 97.62 89 ALA A C 1
ATOM 733 O O . ALA A 1 89 ? 3.019 -5.509 9.719 1.00 97.62 89 ALA A O 1
ATOM 734 N N . TYR A 1 90 ? 3.359 -6.760 7.874 1.00 98.12 90 TYR A N 1
ATOM 735 C CA . TYR A 1 90 ? 2.001 -6.635 7.348 1.00 98.12 90 TYR A CA 1
ATOM 736 C C . TYR A 1 90 ? 0.967 -7.186 8.333 1.00 98.12 90 TYR A C 1
ATOM 738 O O . TYR A 1 90 ? 0.080 -6.447 8.759 1.00 98.12 90 TYR A O 1
ATOM 746 N N . LYS A 1 91 ? 1.136 -8.427 8.809 1.00 97.19 91 LYS A N 1
ATOM 747 C CA . LYS A 1 91 ? 0.258 -9.051 9.813 1.00 97.19 91 LYS A CA 1
ATOM 748 C C . LYS A 1 91 ? 0.091 -8.170 11.053 1.00 97.19 91 LYS A C 1
ATOM 750 O O . LYS A 1 91 ? -1.031 -7.931 11.493 1.00 97.19 91 LYS A O 1
ATOM 755 N N . ASN A 1 92 ? 1.192 -7.679 11.619 1.00 96.50 92 ASN A N 1
ATOM 756 C CA . ASN A 1 92 ? 1.159 -6.866 12.834 1.00 96.50 92 ASN A CA 1
ATOM 757 C C . ASN A 1 92 ? 0.511 -5.495 12.600 1.00 96.50 92 ASN A C 1
ATOM 759 O O . ASN A 1 92 ? -0.195 -4.998 13.477 1.00 96.50 92 ASN A O 1
ATOM 763 N N . SER A 1 93 ? 0.713 -4.887 11.428 1.00 97.38 93 SER A N 1
ATOM 764 C CA . SER A 1 93 ? 0.032 -3.638 11.068 1.00 97.38 93 SER A CA 1
ATOM 765 C C . SER A 1 93 ? -1.481 -3.837 10.926 1.00 97.38 93 SER A C 1
ATOM 767 O O . SER A 1 93 ? -2.245 -3.060 11.490 1.00 97.38 93 SER A O 1
ATOM 769 N N . VAL A 1 94 ? -1.925 -4.932 10.295 1.00 97.25 94 VAL A N 1
ATOM 770 C CA . VAL A 1 94 ? -3.349 -5.263 10.134 1.00 97.25 94 VAL A CA 1
ATOM 771 C C . VAL A 1 94 ? -4.003 -5.564 11.479 1.00 97.25 94 VAL A C 1
ATOM 773 O O . VAL A 1 94 ? -5.099 -5.079 11.746 1.00 97.25 94 VAL A O 1
ATOM 776 N N . LYS A 1 95 ? -3.331 -6.311 12.366 1.00 96.06 95 LYS A N 1
ATOM 777 C CA . LYS A 1 95 ? -3.839 -6.563 13.726 1.00 96.06 95 LYS A CA 1
ATOM 778 C C . LYS A 1 95 ? -4.062 -5.262 14.495 1.00 96.06 95 LYS A C 1
ATOM 780 O O . LYS A 1 95 ? -5.074 -5.138 15.176 1.00 96.06 95 LYS A O 1
ATOM 785 N N . ARG A 1 96 ? -3.155 -4.289 14.356 1.00 94.88 96 ARG A N 1
ATOM 786 C CA . ARG A 1 96 ? -3.320 -2.953 14.947 1.00 94.88 96 ARG A CA 1
ATOM 787 C C . ARG A 1 96 ? -4.451 -2.166 14.284 1.00 94.88 96 ARG A C 1
ATOM 789 O O . ARG A 1 96 ? -5.263 -1.593 14.997 1.00 94.88 96 ARG A O 1
ATOM 796 N N . LEU A 1 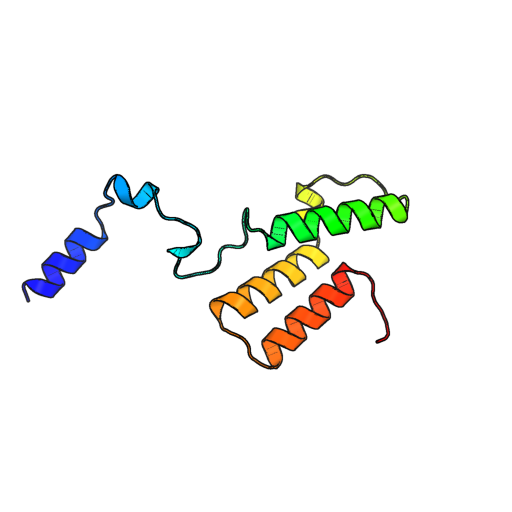97 ? -4.557 -2.213 12.955 1.00 95.00 97 LEU A N 1
ATOM 797 C CA . LEU A 1 97 ? -5.624 -1.559 12.185 1.00 95.00 97 LEU A CA 1
ATOM 798 C C . LEU A 1 97 ? -7.026 -2.053 12.548 1.00 95.00 97 LEU A C 1
ATOM 800 O O . LEU A 1 97 ? -7.960 -1.260 12.605 1.00 95.00 97 LEU A O 1
ATOM 804 N N . LEU A 1 98 ? -7.164 -3.347 12.826 1.00 94.81 98 LEU A N 1
ATOM 805 C CA . LEU A 1 98 ? -8.437 -3.979 13.172 1.00 94.81 98 LEU A CA 1
ATOM 806 C C . LEU A 1 98 ? -8.667 -4.113 14.685 1.00 94.81 98 LEU A C 1
ATOM 808 O O . LEU A 1 98 ? -9.640 -4.741 15.090 1.00 94.81 98 LEU A O 1
ATOM 812 N N . ASN A 1 99 ? -7.769 -3.574 15.514 1.00 90.50 99 ASN A N 1
ATOM 813 C CA . ASN A 1 99 ? -7.807 -3.698 16.973 1.00 90.50 99 ASN A CA 1
ATOM 814 C C . ASN A 1 99 ? -7.920 -5.159 17.484 1.00 90.50 99 ASN A C 1
ATOM 816 O O . ASN A 1 99 ? -8.613 -5.455 18.456 1.00 90.50 99 ASN A O 1
ATOM 820 N N . ILE A 1 100 ? -7.230 -6.102 16.831 1.00 89.81 100 ILE A N 1
ATOM 821 C CA . ILE A 1 100 ? -7.232 -7.526 17.202 1.00 89.81 100 ILE A CA 1
ATOM 822 C C . ILE A 1 100 ? -6.007 -7.822 18.078 1.00 89.81 100 ILE A C 1
ATOM 824 O O . ILE A 1 100 ? -4.906 -8.088 17.580 1.00 89.81 100 ILE A O 1
ATOM 828 N N . GLN A 1 101 ? -6.196 -7.809 19.398 1.00 72.75 101 GLN A N 1
ATOM 829 C CA . GLN A 1 101 ? -5.197 -8.259 20.372 1.00 72.75 101 GLN A CA 1
ATOM 830 C C . GLN A 1 101 ? -5.468 -9.731 20.744 1.00 72.75 101 GLN A C 1
ATOM 832 O O . GLN A 1 101 ? -6.525 -10.038 21.280 1.00 72.75 101 GLN A O 1
ATOM 837 N N . GLY A 1 102 ? -4.525 -10.647 20.469 1.00 58.53 102 GLY A N 1
ATOM 838 C CA . GLY A 1 102 ? -4.538 -11.991 21.088 1.00 58.53 102 GLY A CA 1
ATOM 839 C C . GLY A 1 102 ? -4.911 -13.234 20.255 1.00 58.53 102 GLY A C 1
ATOM 840 O O . GLY A 1 102 ? -5.421 -14.184 20.836 1.00 58.53 102 GLY A O 1
ATOM 841 N N . LEU A 1 103 ? -4.621 -13.285 18.949 1.00 44.19 103 LEU A N 1
ATOM 842 C CA . LEU A 1 103 ? -4.553 -14.543 18.169 1.00 44.19 103 LEU A CA 1
ATOM 843 C C . LEU A 1 103 ? -3.146 -14.797 17.622 1.00 44.19 103 LEU A C 1
ATOM 845 O O . LEU A 1 103 ? -2.564 -13.836 17.047 1.00 44.19 103 LEU A O 1
#